Protein AF-A0A368DJ62-F1 (afdb_monomer_lite)

pLDDT: mean 75.96, std 15.86, range [40.12, 95.88]

Secondary structure (DSSP, 8-state):
----------EEEEEEEEEEEETTTEEEEEEEEEEEESSSS--EEEEEEEEEE--HHHHS---------

Foldseek 3Di:
DDDDPDVDCQKDKDKDWDWDDDPDFWIKIWMWMWIAGDPPDGDIDIDTDIDIDDDVVVVDPDPPPPPDD

Radius of gyration: 21.6 Å; chains: 1; bounding box: 38×34×62 Å

Sequence (69 aa):
NSGLYGNRIDKMRYTLGTDFELDGPHSIRIFTRIDHRIYNNNSIKLILGVDYQLKLNDLLPGKSKKGKL

Structure (mmCIF, N/CA/C/O backbone):
data_AF-A0A368DJ62-F1
#
_entry.id   AF-A0A368DJ62-F1
#
loop_
_atom_site.group_PDB
_atom_site.id
_atom_site.type_symbol
_atom_site.label_atom_id
_atom_site.label_alt_id
_atom_site.label_comp_id
_atom_site.label_asym_id
_atom_site.label_entity_id
_atom_site.label_seq_id
_atom_site.pdbx_PDB_ins_code
_atom_site.Cartn_x
_atom_site.Cartn_y
_atom_site.Cartn_z
_atom_site.occupancy
_atom_site.B_iso_or_equiv
_atom_site.auth_seq_id
_atom_site.auth_comp_id
_atom_site.auth_asym_id
_atom_site.auth_atom_id
_atom_site.pdbx_PDB_model_num
ATOM 1 N N . ASN A 1 1 ? 23.325 -21.542 -24.899 1.00 43.88 1 ASN A N 1
ATOM 2 C CA . ASN A 1 1 ? 23.674 -20.129 -24.635 1.00 43.88 1 ASN A CA 1
ATOM 3 C C . ASN A 1 1 ? 23.300 -19.736 -23.219 1.00 43.88 1 ASN A C 1
ATOM 5 O O . ASN A 1 1 ? 22.321 -19.044 -22.986 1.00 43.88 1 ASN A O 1
ATOM 9 N N . SER A 1 2 ? 24.088 -20.233 -22.270 1.00 64.19 2 SER A N 1
ATOM 10 C CA . SER A 1 2 ? 24.163 -19.757 -20.893 1.00 64.19 2 SER A CA 1
ATOM 11 C C . SER A 1 2 ? 25.050 -18.514 -20.867 1.00 64.19 2 SER A C 1
ATOM 13 O O . SER A 1 2 ? 26.231 -18.607 -21.195 1.00 64.19 2 SER A O 1
ATOM 15 N N . GLY A 1 3 ? 24.498 -17.358 -20.509 1.00 46.41 3 GLY A N 1
ATOM 16 C CA . GLY A 1 3 ? 25.278 -16.127 -20.439 1.00 46.41 3 GLY A CA 1
ATOM 17 C C . GLY A 1 3 ? 24.531 -15.012 -19.724 1.00 46.41 3 GLY A C 1
ATOM 18 O O . GLY A 1 3 ? 23.742 -14.311 -20.343 1.00 46.41 3 GLY A O 1
ATOM 19 N N . LEU A 1 4 ? 24.837 -14.848 -18.433 1.00 53.97 4 LEU A N 1
ATOM 20 C CA . LEU A 1 4 ? 24.702 -13.599 -17.676 1.00 53.97 4 LEU A CA 1
ATOM 21 C C . LEU A 1 4 ? 23.267 -13.076 -17.484 1.00 53.97 4 LEU A C 1
ATOM 23 O O . LEU A 1 4 ? 22.894 -12.016 -17.982 1.00 53.97 4 LEU A O 1
ATOM 27 N N . TYR A 1 5 ? 22.499 -13.744 -16.619 1.00 56.28 5 TYR A N 1
ATOM 28 C CA . TYR A 1 5 ? 21.447 -13.065 -15.853 1.00 56.28 5 TYR A CA 1
ATOM 29 C C . TYR A 1 5 ? 22.114 -12.159 -14.806 1.00 56.28 5 TYR A C 1
ATOM 31 O O . TYR A 1 5 ? 22.125 -12.450 -13.614 1.00 56.28 5 TYR A O 1
ATOM 39 N N . GLY A 1 6 ? 22.745 -11.078 -15.271 1.00 57.69 6 GLY A N 1
ATOM 40 C CA . GLY A 1 6 ? 23.094 -9.959 -14.404 1.00 57.69 6 GLY A CA 1
ATOM 41 C C . GLY A 1 6 ? 21.819 -9.406 -13.772 1.00 57.69 6 GLY A C 1
ATOM 42 O O . GLY A 1 6 ? 20.750 -9.518 -14.373 1.00 57.69 6 GLY A O 1
ATOM 43 N N . ASN A 1 7 ? 21.925 -8.835 -12.568 1.00 59.78 7 ASN A N 1
ATOM 44 C CA . ASN A 1 7 ? 20.836 -8.118 -11.898 1.00 59.78 7 ASN A CA 1
ATOM 45 C C . ASN A 1 7 ? 20.229 -7.083 -12.854 1.00 59.78 7 ASN A C 1
ATOM 47 O O . ASN A 1 7 ? 20.709 -5.957 -12.976 1.00 59.78 7 ASN A O 1
ATOM 51 N N . ARG A 1 8 ? 19.190 -7.490 -13.577 1.00 71.56 8 ARG A N 1
ATOM 52 C CA . ARG A 1 8 ? 18.522 -6.680 -14.581 1.00 71.56 8 ARG A CA 1
ATOM 53 C C . ARG A 1 8 ? 17.258 -6.144 -13.942 1.00 71.56 8 ARG A C 1
ATOM 55 O O . ARG A 1 8 ? 16.452 -6.906 -13.413 1.00 71.56 8 ARG A O 1
ATOM 62 N N . ILE A 1 9 ? 17.097 -4.828 -13.983 1.00 73.75 9 ILE A N 1
ATOM 63 C CA . ILE A 1 9 ? 15.891 -4.170 -13.488 1.00 73.75 9 ILE A CA 1
ATOM 64 C C . ILE A 1 9 ? 14.740 -4.568 -14.414 1.00 73.75 9 ILE A C 1
ATOM 66 O O . ILE A 1 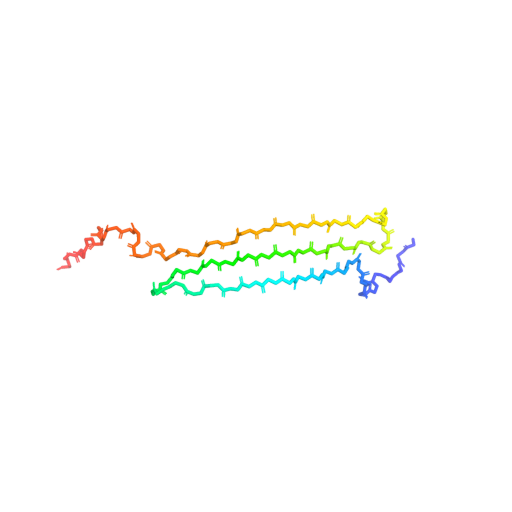9 ? 14.668 -4.103 -15.541 1.00 73.75 9 ILE A O 1
ATOM 70 N N . ASP A 1 10 ? 13.856 -5.454 -13.967 1.00 78.69 10 ASP A N 1
ATOM 71 C CA . ASP A 1 10 ? 12.727 -5.933 -14.781 1.00 78.69 10 ASP A CA 1
ATOM 72 C C . ASP A 1 10 ? 11.504 -4.997 -14.704 1.00 78.69 10 ASP A C 1
ATOM 74 O O . ASP A 1 10 ? 10.682 -4.912 -15.625 1.00 78.69 10 ASP A O 1
ATOM 78 N N . LYS A 1 11 ? 11.389 -4.256 -13.595 1.00 85.62 11 LYS A N 1
ATOM 79 C CA . LYS A 1 11 ? 10.198 -3.481 -13.256 1.00 85.62 11 LYS A CA 1
ATOM 80 C C . LYS A 1 11 ? 10.519 -2.268 -12.390 1.00 85.62 11 LYS A C 1
ATOM 82 O O . LYS A 1 11 ? 11.241 -2.385 -11.404 1.00 85.62 11 LYS A O 1
ATOM 87 N N . MET A 1 12 ? 9.875 -1.149 -12.704 1.00 88.75 12 MET A N 1
ATOM 88 C CA . MET A 1 12 ? 9.825 0.043 -11.860 1.00 88.75 12 MET A CA 1
ATOM 89 C C . MET A 1 12 ? 8.472 0.122 -11.150 1.00 88.75 12 MET A C 1
ATOM 91 O O . MET A 1 12 ? 7.428 -0.187 -11.733 1.00 88.75 12 MET A O 1
ATOM 95 N N . ARG A 1 13 ? 8.492 0.527 -9.879 1.00 91.94 13 ARG A N 1
ATOM 96 C CA . ARG A 1 13 ? 7.296 0.719 -9.057 1.00 91.94 13 ARG A CA 1
ATOM 97 C C . ARG A 1 13 ? 7.370 2.061 -8.352 1.00 91.94 13 ARG A C 1
ATOM 99 O O . ARG A 1 13 ? 8.276 2.287 -7.558 1.00 91.94 13 ARG A O 1
ATOM 106 N N . TYR A 1 14 ? 6.355 2.882 -8.569 1.00 92.06 14 TYR A N 1
ATOM 107 C CA . TYR A 1 14 ? 6.143 4.130 -7.845 1.00 92.06 14 TYR A CA 1
ATOM 108 C C . TYR A 1 14 ? 4.878 3.974 -7.011 1.00 92.06 14 TYR A C 1
ATOM 110 O O . TYR A 1 14 ? 3.850 3.546 -7.527 1.00 92.06 14 TYR A O 1
ATOM 118 N N . THR A 1 15 ? 4.948 4.242 -5.710 1.00 93.50 15 THR A N 1
ATOM 119 C CA . THR A 1 15 ? 3.779 4.216 -4.820 1.00 93.50 15 THR A CA 1
ATOM 120 C C . THR A 1 15 ? 3.717 5.541 -4.084 1.00 93.50 15 THR A C 1
ATOM 122 O O . THR A 1 15 ? 4.698 5.931 -3.458 1.00 93.50 15 THR A O 1
ATOM 125 N N . LEU A 1 16 ? 2.572 6.208 -4.161 1.00 95.06 16 LEU A N 1
ATOM 126 C CA . LEU A 1 16 ? 2.247 7.400 -3.390 1.00 95.06 16 LEU A CA 1
ATOM 127 C C . LEU A 1 16 ? 1.018 7.078 -2.548 1.00 95.06 16 LEU A C 1
ATOM 129 O O . LEU A 1 16 ? 0.063 6.491 -3.052 1.00 95.06 16 LEU A O 1
ATOM 133 N N . GLY A 1 17 ? 1.032 7.434 -1.274 1.00 92.56 17 GLY A N 1
ATOM 134 C CA . GLY A 1 17 ? -0.101 7.182 -0.400 1.00 92.56 17 GLY A CA 1
ATOM 135 C C . GLY A 1 17 ? -0.044 8.008 0.866 1.00 92.56 17 GLY A C 1
ATOM 136 O O . GLY A 1 17 ? 0.972 8.637 1.159 1.00 92.56 17 GLY A O 1
ATOM 137 N N . THR A 1 18 ? -1.156 7.982 1.586 1.00 93.06 18 THR A N 1
ATOM 138 C CA . THR A 1 18 ? -1.333 8.628 2.880 1.00 93.06 18 THR A CA 1
ATOM 139 C C . THR A 1 18 ? -1.741 7.571 3.888 1.00 93.06 18 THR A C 1
ATOM 141 O O . THR A 1 18 ? -2.631 6.758 3.618 1.00 93.06 18 THR A O 1
ATOM 144 N N . ASP A 1 19 ? -1.079 7.602 5.036 1.00 89.44 19 ASP A N 1
ATOM 145 C CA . ASP A 1 19 ? -1.368 6.753 6.179 1.00 89.44 19 ASP A CA 1
ATOM 146 C C . ASP A 1 19 ? -2.142 7.575 7.216 1.00 89.44 19 ASP A C 1
ATOM 148 O O . ASP A 1 19 ? -1.739 8.679 7.586 1.00 89.44 19 ASP A O 1
ATOM 152 N N . PHE A 1 20 ? -3.278 7.042 7.653 1.00 87.44 20 PHE A N 1
ATOM 153 C CA . PHE A 1 20 ? -4.091 7.570 8.737 1.00 87.44 20 PHE A CA 1
ATOM 154 C C . PHE A 1 20 ? -3.959 6.628 9.926 1.00 87.44 20 PHE A C 1
ATOM 156 O O . PHE A 1 20 ? -4.478 5.508 9.909 1.00 87.44 20 PHE A O 1
ATOM 163 N N . GLU A 1 21 ? -3.262 7.089 10.956 1.00 84.12 21 GLU A N 1
ATOM 164 C CA . GLU A 1 21 ? -3.257 6.432 12.257 1.00 84.12 21 GLU A CA 1
ATOM 165 C C . GLU A 1 21 ? -4.560 6.786 12.975 1.00 84.12 21 GLU A C 1
ATOM 167 O O . GLU A 1 21 ? -4.862 7.952 13.232 1.00 84.12 21 GLU A O 1
ATOM 172 N N . LEU A 1 22 ? -5.368 5.766 13.240 1.00 77.81 22 LEU A N 1
ATOM 173 C CA . LEU A 1 22 ? -6.532 5.862 14.103 1.00 77.81 22 LEU A CA 1
ATOM 174 C C . LEU A 1 22 ? -6.079 5.424 15.495 1.00 77.81 22 LEU A C 1
ATOM 176 O O . LEU A 1 22 ? -5.308 4.475 15.623 1.00 77.81 22 LEU A O 1
ATOM 180 N N . ASP A 1 23 ? -6.543 6.123 16.527 1.00 73.50 23 ASP A N 1
ATOM 181 C CA . ASP A 1 23 ? -6.138 5.865 17.910 1.00 73.50 23 ASP A CA 1
ATOM 182 C C . ASP A 1 23 ? -6.187 4.361 18.264 1.00 73.50 23 ASP A C 1
ATOM 184 O O . ASP A 1 23 ? -7.111 3.634 17.880 1.00 73.50 23 ASP A O 1
ATOM 188 N N . GLY A 1 24 ? -5.156 3.878 18.960 1.00 70.06 24 GLY A N 1
ATOM 189 C CA . GLY A 1 24 ? -4.904 2.450 19.159 1.00 70.06 24 GLY A CA 1
ATOM 190 C C . GLY A 1 24 ? -4.156 1.785 17.988 1.00 70.06 24 GLY A C 1
ATOM 191 O O . GLY A 1 24 ? -3.288 2.396 17.371 1.00 70.06 24 GLY A O 1
ATOM 192 N N . PRO A 1 25 ? -4.386 0.492 17.697 1.00 69.69 25 PRO 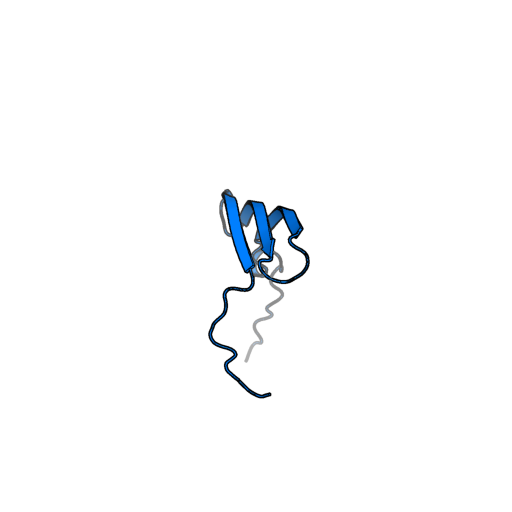A N 1
ATOM 193 C CA . PRO A 1 25 ? -3.618 -0.244 16.690 1.00 69.69 25 PRO A CA 1
ATOM 194 C C . PRO A 1 25 ? -4.310 -0.292 15.320 1.00 69.69 25 PRO A C 1
ATOM 196 O O . PRO A 1 25 ? -4.173 -1.269 14.575 1.00 69.69 25 PRO A O 1
ATOM 199 N N . HIS A 1 26 ? -5.114 0.725 15.029 1.00 78.56 26 HIS A N 1
ATOM 200 C CA . HIS A 1 26 ? -5.890 0.829 13.810 1.00 78.56 26 HIS A CA 1
ATOM 201 C C . HIS A 1 26 ? -5.168 1.781 12.860 1.00 78.56 26 HIS A C 1
ATOM 203 O O . HIS A 1 26 ? -4.917 2.932 13.194 1.00 78.56 26 HIS A O 1
ATOM 209 N N . SER A 1 27 ? -4.841 1.331 11.655 1.00 85.00 27 SER A N 1
ATOM 210 C CA . SER A 1 27 ? -4.310 2.228 10.626 1.00 85.00 27 SER A CA 1
ATOM 211 C C . SER A 1 27 ? -5.011 1.975 9.304 1.00 85.00 27 SER A C 1
ATOM 213 O O . SER A 1 27 ? -5.298 0.832 8.943 1.00 85.00 27 SER A O 1
ATOM 215 N N . ILE A 1 28 ? -5.340 3.055 8.601 1.00 89.31 28 ILE A N 1
ATOM 216 C CA . ILE A 1 28 ? -5.868 3.009 7.240 1.00 89.31 28 ILE A CA 1
ATOM 217 C C . ILE A 1 28 ? -4.826 3.638 6.334 1.00 89.31 28 ILE A C 1
ATOM 219 O O . ILE A 1 28 ? -4.421 4.776 6.548 1.00 89.31 28 ILE A O 1
ATOM 223 N N . ARG A 1 29 ? -4.450 2.940 5.273 1.00 91.12 29 ARG A N 1
ATOM 224 C CA . ARG A 1 29 ? -3.613 3.489 4.216 1.00 91.12 29 ARG A CA 1
ATOM 225 C C . ARG A 1 29 ? -4.402 3.575 2.935 1.00 91.12 29 ARG A C 1
ATOM 227 O O . ARG A 1 29 ? -4.981 2.587 2.498 1.00 91.12 29 ARG A O 1
ATOM 234 N N . ILE A 1 30 ? -4.347 4.726 2.283 1.00 93.38 30 ILE A N 1
ATOM 235 C CA . ILE A 1 30 ? -4.863 4.896 0.927 1.00 93.38 30 ILE A CA 1
ATOM 236 C C . ILE A 1 30 ? -3.668 5.150 0.022 1.00 93.38 30 ILE A C 1
ATOM 238 O O . ILE A 1 30 ? -2.863 6.042 0.291 1.00 93.38 30 ILE A O 1
ATOM 242 N N . PHE A 1 31 ? -3.526 4.369 -1.047 1.00 95.88 31 PHE A N 1
ATOM 243 C CA . PHE A 1 31 ? -2.396 4.517 -1.955 1.00 95.88 31 PHE A CA 1
ATOM 244 C C . PHE A 1 31 ? -2.777 4.367 -3.424 1.00 95.88 31 PHE A C 1
ATOM 246 O O . PHE A 1 31 ? -3.673 3.621 -3.816 1.00 95.88 31 PHE A O 1
ATOM 253 N N . THR A 1 32 ? -2.006 5.062 -4.251 1.00 95.56 32 THR A N 1
ATOM 254 C CA . THR A 1 32 ? -1.941 4.885 -5.695 1.00 95.56 32 THR A CA 1
ATOM 255 C C . THR A 1 32 ? -0.567 4.336 -6.053 1.00 95.56 32 THR A C 1
ATOM 257 O O . THR A 1 32 ? 0.462 4.803 -5.562 1.00 95.56 32 THR A O 1
ATOM 260 N N . ARG A 1 33 ? -0.527 3.324 -6.916 1.00 95.25 33 ARG A N 1
ATOM 261 C CA . ARG A 1 33 ? 0.709 2.687 -7.367 1.00 95.25 33 ARG A CA 1
ATOM 262 C C . ARG A 1 33 ? 0.744 2.584 -8.883 1.00 95.25 33 ARG A C 1
ATOM 264 O O . ARG A 1 33 ? -0.221 2.150 -9.502 1.00 95.25 33 ARG A O 1
ATOM 271 N N . ILE A 1 34 ? 1.890 2.926 -9.457 1.00 92.69 34 ILE A N 1
ATOM 272 C CA . ILE A 1 34 ? 2.197 2.748 -10.872 1.00 92.69 34 ILE A CA 1
ATOM 273 C C . ILE A 1 34 ? 3.278 1.680 -10.989 1.00 92.69 34 ILE A C 1
ATOM 275 O O . ILE A 1 34 ? 4.381 1.828 -10.462 1.00 92.69 34 ILE A O 1
ATOM 279 N N . ASP A 1 35 ? 2.940 0.600 -11.683 1.00 91.50 35 ASP A N 1
ATOM 280 C CA . ASP A 1 35 ? 3.834 -0.512 -11.982 1.00 91.50 35 ASP A CA 1
ATOM 281 C C . ASP A 1 35 ? 4.159 -0.493 -13.486 1.00 91.50 35 ASP A C 1
ATOM 283 O O . ASP A 1 35 ? 3.259 -0.613 -14.320 1.00 91.50 35 ASP A O 1
ATOM 287 N N . HIS A 1 36 ? 5.442 -0.378 -13.838 1.00 88.25 36 HIS A N 1
ATOM 288 C CA . HIS A 1 36 ? 5.922 -0.300 -15.222 1.00 88.25 36 HIS A CA 1
ATOM 289 C C . HIS A 1 36 ? 6.937 -1.414 -15.508 1.00 88.25 36 HIS A C 1
ATOM 291 O O . HIS A 1 36 ? 7.937 -1.546 -14.801 1.00 88.25 36 HIS A O 1
ATOM 297 N N . ARG A 1 37 ? 6.660 -2.259 -16.511 1.00 85.81 37 ARG A N 1
ATOM 298 C CA . ARG A 1 37 ? 7.549 -3.356 -16.943 1.00 85.81 37 ARG A CA 1
ATOM 299 C C . ARG A 1 37 ? 8.451 -2.900 -18.086 1.00 85.81 37 ARG A C 1
ATOM 301 O O . ARG A 1 37 ? 7.951 -2.322 -19.044 1.00 85.81 37 ARG A O 1
ATOM 308 N N . ILE A 1 38 ? 9.745 -3.218 -18.010 1.00 79.25 38 ILE A N 1
ATOM 309 C CA . ILE A 1 38 ? 10.753 -2.679 -18.939 1.00 79.25 38 ILE A CA 1
ATOM 310 C C . ILE A 1 38 ? 10.951 -3.570 -20.177 1.00 79.25 38 ILE A C 1
ATOM 312 O O . ILE A 1 38 ? 11.141 -3.051 -21.273 1.00 79.25 38 ILE A O 1
ATOM 316 N N . TYR A 1 39 ? 10.896 -4.901 -20.038 1.00 70.19 39 TYR A N 1
ATOM 317 C CA . TYR A 1 39 ? 11.386 -5.807 -21.094 1.00 70.19 39 TYR A CA 1
ATOM 318 C C . TYR A 1 39 ? 10.353 -6.726 -21.743 1.00 70.19 39 TYR A C 1
ATOM 320 O O . TYR A 1 39 ? 10.657 -7.326 -22.770 1.00 70.19 39 TYR A O 1
ATOM 328 N N . ASN A 1 40 ? 9.136 -6.830 -21.206 1.00 64.25 40 ASN A N 1
ATOM 329 C CA . ASN A 1 40 ? 8.095 -7.647 -21.823 1.00 64.25 40 ASN A CA 1
ATOM 330 C C . ASN A 1 40 ? 6.736 -6.946 -21.753 1.00 64.25 40 ASN A C 1
ATOM 332 O O . ASN A 1 40 ? 6.230 -6.711 -20.654 1.00 64.25 40 ASN A O 1
ATOM 336 N N . ASN A 1 41 ? 6.190 -6.624 -22.934 1.00 64.38 41 ASN A N 1
ATOM 337 C CA . ASN A 1 41 ? 4.922 -5.927 -23.160 1.00 64.38 41 ASN A CA 1
ATOM 338 C C . ASN A 1 41 ? 4.776 -4.685 -22.261 1.00 64.38 41 ASN A C 1
ATOM 340 O O . ASN A 1 41 ? 4.182 -4.800 -21.194 1.00 64.38 41 ASN A O 1
ATOM 344 N N . ASN A 1 42 ? 5.378 -3.561 -22.690 1.00 63.91 42 ASN A N 1
ATOM 345 C CA . ASN A 1 42 ? 5.594 -2.252 -22.034 1.00 63.91 42 ASN A CA 1
ATOM 346 C C . ASN A 1 42 ? 4.334 -1.623 -21.387 1.00 63.91 42 ASN A C 1
ATOM 348 O O . ASN A 1 42 ? 3.891 -0.531 -21.730 1.00 63.91 42 ASN A O 1
ATOM 352 N N . SER A 1 43 ? 3.708 -2.357 -20.475 1.00 75.56 43 SER A N 1
ATOM 353 C CA . SER A 1 43 ? 2.396 -2.080 -19.928 1.00 75.56 43 SER A CA 1
ATOM 354 C C . SER A 1 43 ? 2.566 -1.269 -18.660 1.00 75.56 43 SER A C 1
ATOM 356 O O . SER A 1 43 ? 3.292 -1.683 -17.746 1.00 75.56 43 SER A O 1
ATOM 358 N N . ILE A 1 44 ? 1.856 -0.154 -18.595 1.00 87.31 44 ILE A N 1
ATOM 359 C CA . ILE A 1 44 ? 1.708 0.638 -17.383 1.00 87.31 44 ILE A CA 1
ATOM 360 C C . ILE A 1 44 ? 0.455 0.136 -16.671 1.00 87.31 44 ILE A C 1
ATOM 362 O O . ILE A 1 44 ? -0.620 0.072 -17.264 1.00 87.31 44 ILE A O 1
ATOM 366 N N . LYS A 1 45 ? 0.593 -0.249 -15.401 1.00 90.25 45 LYS A N 1
ATOM 367 C CA . LYS A 1 45 ? -0.537 -0.616 -14.544 1.00 90.25 45 LYS A CA 1
ATOM 368 C C . LYS A 1 45 ? -0.723 0.449 -13.478 1.00 90.25 45 LYS A C 1
ATOM 370 O O . LYS A 1 45 ? 0.194 0.683 -12.692 1.00 90.25 45 LYS A O 1
ATOM 375 N N . LEU A 1 46 ? -1.910 1.044 -13.442 1.00 90.94 46 LEU A N 1
ATOM 376 C CA . LEU A 1 46 ? -2.361 1.888 -12.342 1.00 90.94 46 LEU A CA 1
ATOM 377 C C . LEU A 1 46 ? -3.133 1.024 -11.343 1.00 90.94 46 LEU A C 1
ATOM 379 O O . LEU A 1 46 ? -4.045 0.293 -11.725 1.00 90.94 46 LEU A O 1
ATOM 383 N N . ILE A 1 47 ? -2.746 1.089 -10.076 1.00 92.56 47 ILE A N 1
ATOM 384 C CA . ILE A 1 47 ? -3.351 0.341 -8.976 1.00 92.56 47 ILE A CA 1
ATOM 385 C C . ILE A 1 47 ? -3.819 1.350 -7.933 1.00 92.56 47 ILE A C 1
ATOM 387 O O . ILE A 1 47 ? -3.023 2.161 -7.458 1.00 92.56 47 ILE A O 1
ATOM 391 N N . LEU A 1 48 ? -5.091 1.261 -7.560 1.00 94.81 48 LEU A N 1
ATOM 392 C CA . LEU A 1 48 ? -5.662 1.942 -6.402 1.00 94.81 48 LEU A CA 1
ATOM 393 C C . LEU A 1 48 ? -5.827 0.913 -5.287 1.00 94.81 48 LEU A C 1
ATOM 395 O O . LEU A 1 48 ? -6.288 -0.200 -5.547 1.00 94.81 48 LEU A O 1
ATOM 399 N N . GLY A 1 49 ? -5.421 1.261 -4.072 1.00 92.94 49 GLY A N 1
ATOM 400 C CA . GLY A 1 49 ? -5.481 0.349 -2.939 1.00 92.94 49 GLY A CA 1
ATOM 401 C C . GLY A 1 49 ? -5.829 1.049 -1.637 1.00 92.94 49 GLY A C 1
ATOM 402 O O . GLY A 1 49 ? -5.508 2.222 -1.434 1.00 92.94 49 GLY A O 1
ATOM 403 N N . VAL A 1 50 ? -6.488 0.287 -0.768 1.00 91.94 50 VAL A N 1
ATOM 404 C CA . VAL A 1 50 ? -6.770 0.650 0.617 1.00 91.94 50 VAL A CA 1
ATOM 405 C C . VAL A 1 50 ? -6.280 -0.502 1.483 1.00 91.94 50 VAL A C 1
ATOM 407 O O . VAL A 1 50 ? -6.762 -1.623 1.325 1.00 91.94 50 VAL A O 1
ATOM 410 N N . ASP A 1 51 ? -5.325 -0.233 2.369 1.00 88.62 51 ASP A N 1
ATOM 411 C CA . ASP A 1 51 ? -4.899 -1.192 3.387 1.00 88.62 51 ASP A CA 1
ATOM 412 C C . ASP A 1 51 ? -5.539 -0.798 4.722 1.00 88.62 51 ASP A C 1
ATOM 414 O O . ASP A 1 51 ? -5.616 0.383 5.060 1.00 88.62 51 ASP A O 1
ATOM 418 N N . TYR A 1 52 ? -5.994 -1.786 5.490 1.00 86.44 52 TYR A N 1
ATOM 419 C CA . TYR A 1 52 ? -6.494 -1.580 6.844 1.00 86.44 52 TYR A CA 1
ATOM 420 C C . TYR A 1 52 ? -5.803 -2.548 7.795 1.00 86.44 52 TYR A C 1
ATOM 422 O O . TYR A 1 52 ? -5.838 -3.764 7.590 1.00 86.44 52 TYR A O 1
ATOM 430 N N . GLN A 1 53 ? -5.161 -2.009 8.825 1.00 83.44 53 GLN A N 1
ATOM 431 C CA . GLN A 1 53 ? -4.484 -2.792 9.842 1.00 83.44 53 GLN A CA 1
ATOM 432 C C . GLN A 1 53 ? -5.377 -2.944 11.072 1.00 83.44 53 GLN A C 1
ATOM 434 O O . GLN A 1 53 ? -5.902 -1.975 11.619 1.00 83.44 53 GLN A O 1
ATOM 439 N N . LEU A 1 54 ? -5.525 -4.194 11.505 1.00 79.75 54 LEU A N 1
ATOM 440 C CA . LEU A 1 54 ? -6.263 -4.590 12.696 1.00 79.75 54 LEU A CA 1
ATOM 441 C C . LEU A 1 54 ? -5.352 -5.393 13.615 1.00 79.75 54 LEU A C 1
ATOM 443 O O . LEU A 1 54 ? -4.639 -6.296 13.169 1.00 79.75 54 LEU A O 1
ATOM 447 N N . LYS A 1 55 ? -5.426 -5.131 14.919 1.00 72.88 55 LYS A N 1
ATOM 448 C CA . LYS A 1 55 ? -4.770 -5.970 15.923 1.00 72.88 55 LYS A CA 1
ATOM 449 C C . LYS A 1 55 ? -5.707 -7.082 16.356 1.00 72.88 55 LYS A C 1
ATOM 451 O O . LYS A 1 55 ? -6.693 -6.859 17.050 1.00 72.88 55 LYS A O 1
ATOM 456 N N . LEU A 1 56 ? -5.359 -8.306 15.973 1.00 67.31 56 LEU A N 1
ATOM 457 C CA . LEU A 1 56 ? -6.139 -9.503 16.290 1.00 67.31 56 LEU A CA 1
ATOM 458 C C . LEU A 1 56 ? -6.349 -9.695 17.806 1.00 67.31 56 LEU A C 1
ATOM 460 O O . LEU A 1 56 ? -7.406 -10.159 18.219 1.00 67.31 56 LEU A O 1
ATOM 464 N N . ASN A 1 57 ? -5.379 -9.291 18.634 1.00 66.94 57 ASN A N 1
ATOM 465 C CA . ASN A 1 57 ? -5.463 -9.410 20.096 1.00 66.94 57 ASN A CA 1
ATOM 466 C C . ASN A 1 57 ? -6.548 -8.525 20.728 1.00 66.94 57 ASN A C 1
ATOM 468 O O . ASN A 1 57 ? -7.033 -8.868 21.801 1.00 66.94 57 ASN A O 1
ATOM 472 N N . ASP A 1 58 ? -6.941 -7.436 20.065 1.00 63.44 58 ASP A N 1
ATOM 473 C CA . ASP A 1 58 ? -7.993 -6.535 20.549 1.00 63.44 58 ASP A CA 1
ATOM 474 C C . ASP A 1 58 ? -9.374 -6.967 20.011 1.00 63.44 58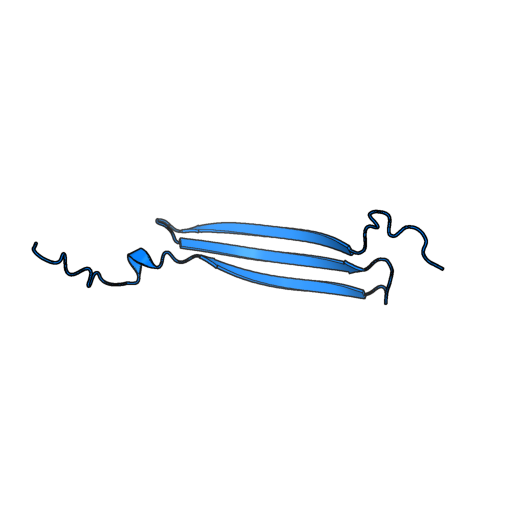 ASP A C 1
ATOM 476 O O . ASP A 1 58 ? -10.409 -6.623 20.576 1.00 63.44 58 ASP A O 1
ATOM 480 N N . LEU A 1 59 ? -9.391 -7.778 18.943 1.00 62.84 59 LEU A N 1
ATOM 481 C CA . LEU A 1 59 ? -10.595 -8.336 18.315 1.00 62.84 59 LEU A CA 1
ATOM 482 C C . LEU A 1 59 ? -11.004 -9.705 18.861 1.00 62.84 59 LEU A C 1
ATOM 484 O O . LEU A 1 59 ? -12.170 -10.079 18.751 1.00 62.84 59 LEU A O 1
ATOM 488 N N . LEU A 1 60 ? -10.067 -10.478 19.411 1.00 68.81 60 LEU A N 1
ATOM 489 C CA . LEU A 1 60 ? -10.359 -11.766 20.030 1.00 68.81 60 LEU A CA 1
ATOM 490 C C . LEU A 1 60 ? -10.695 -11.543 21.513 1.00 68.81 60 LEU A C 1
ATOM 49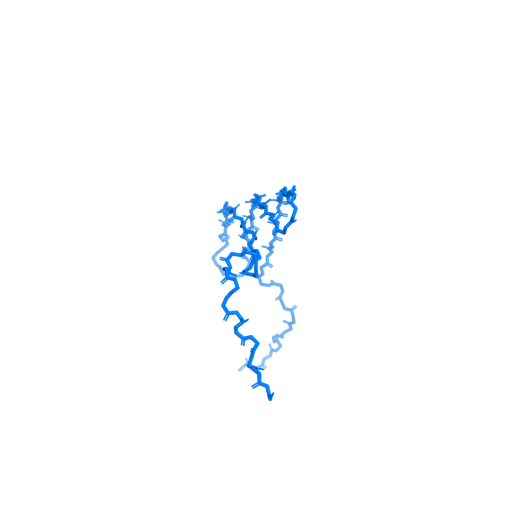2 O O . LEU A 1 60 ? -9.773 -11.402 22.320 1.00 68.81 60 LEU A O 1
ATOM 496 N N . PRO A 1 61 ? -11.986 -11.536 21.916 1.00 59.84 61 PRO A N 1
ATOM 497 C CA . PRO A 1 61 ? -12.344 -11.465 23.325 1.00 59.84 61 PRO A CA 1
ATOM 498 C C . PRO A 1 61 ? -11.689 -12.642 24.046 1.00 59.84 61 PRO A C 1
ATOM 500 O O . PRO A 1 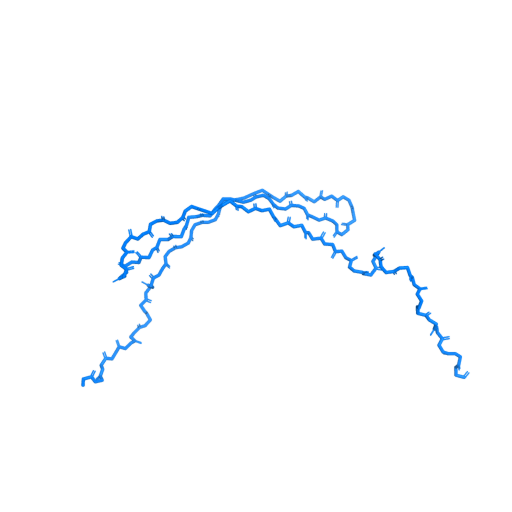61 ? -11.910 -13.806 23.702 1.00 59.84 61 PRO A O 1
ATOM 503 N N . GLY A 1 62 ? -10.833 -12.325 25.015 1.00 60.16 62 GLY A N 1
ATOM 504 C CA . GLY A 1 62 ? -9.985 -13.278 25.714 1.00 60.16 62 GLY A CA 1
ATOM 505 C C . GLY A 1 62 ? -10.745 -14.502 26.225 1.00 60.16 62 GLY A C 1
ATOM 506 O O . GLY A 1 62 ? -11.314 -14.492 27.310 1.00 60.16 62 GLY A O 1
ATOM 507 N N . LYS A 1 63 ? -10.647 -15.612 25.489 1.00 55.19 63 LYS A N 1
ATOM 508 C CA . LYS A 1 63 ? -10.726 -16.966 26.050 1.00 55.19 63 LYS A CA 1
ATOM 509 C C . LYS A 1 63 ? -9.329 -17.556 26.207 1.00 55.19 63 LYS A C 1
ATOM 511 O O . LYS A 1 63 ? -9.123 -18.741 25.975 1.00 55.19 63 LYS A O 1
ATOM 516 N N . SER A 1 64 ? -8.361 -16.752 26.648 1.00 55.66 64 SER A N 1
ATOM 517 C CA . SER A 1 64 ? -7.167 -17.325 27.268 1.00 55.66 64 SER A CA 1
ATOM 518 C C . SER A 1 64 ? -7.568 -17.801 28.662 1.00 55.66 64 SER A C 1
ATOM 520 O O . SER A 1 64 ? -7.453 -17.082 29.655 1.00 55.66 64 SER A O 1
ATOM 522 N N . LYS A 1 65 ? -8.137 -19.012 28.735 1.00 55.53 65 LYS A N 1
ATOM 523 C CA . LYS A 1 65 ? -8.202 -19.748 29.994 1.00 55.53 65 LYS A CA 1
ATOM 524 C C . LYS A 1 65 ? -6.753 -19.955 30.419 1.00 55.53 65 LYS A C 1
ATOM 526 O O . LYS A 1 65 ? -6.080 -20.825 29.877 1.00 55.53 65 LYS A O 1
ATOM 531 N N . LYS A 1 66 ? -6.273 -19.156 31.377 1.00 51.38 66 LYS A N 1
ATOM 532 C CA . LYS A 1 66 ? -5.090 -19.522 32.157 1.00 51.38 66 LYS A CA 1
ATOM 533 C C . LYS A 1 66 ? -5.383 -20.901 32.743 1.00 51.38 66 LYS A C 1
ATOM 535 O O . LYS A 1 66 ? -6.231 -21.025 33.626 1.00 51.38 66 LYS A O 1
ATOM 540 N N . GLY A 1 67 ? -4.759 -21.935 32.181 1.00 51.09 67 GLY A N 1
ATOM 541 C CA . GLY A 1 67 ? -4.753 -23.258 32.782 1.00 51.09 67 GLY A CA 1
ATOM 542 C C . GLY A 1 67 ? -4.170 -23.105 34.179 1.00 51.09 67 GLY A C 1
ATOM 543 O O . GLY A 1 67 ? -3.055 -22.609 34.324 1.00 51.09 67 GLY A O 1
ATOM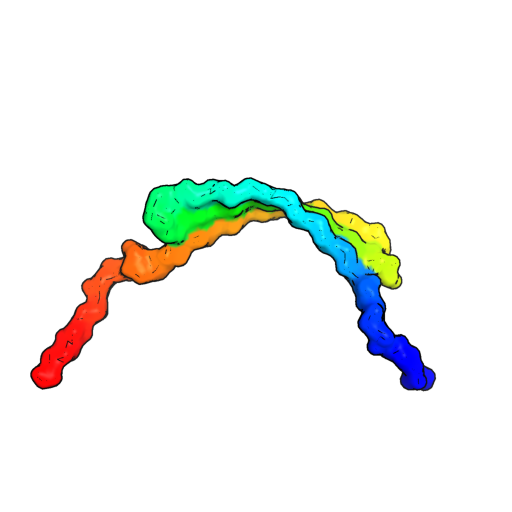 544 N N . LYS A 1 68 ? -4.960 -23.432 35.204 1.00 40.12 68 LYS A N 1
ATOM 545 C CA . LYS A 1 68 ? -4.419 -23.625 36.547 1.00 40.12 68 LYS A CA 1
ATOM 546 C C . LYS A 1 68 ? -3.507 -24.851 36.470 1.00 40.12 68 LYS A C 1
ATOM 548 O O . LYS A 1 68 ? -3.992 -25.921 36.108 1.00 40.12 68 LYS A O 1
ATOM 553 N N . LEU A 1 69 ? -2.216 -24.634 36.718 1.00 40.50 69 LEU A N 1
ATOM 554 C CA . LEU A 1 69 ? -1.272 -25.678 37.115 1.00 40.50 69 LEU A CA 1
ATOM 555 C C . LEU A 1 69 ? -1.602 -26.130 38.540 1.00 40.50 69 LEU A C 1
ATOM 557 O O . LEU A 1 69 ? -2.041 -25.256 39.328 1.00 40.50 69 LEU A O 1
#